Protein AF-A0A354HIX6-F1 (afdb_monomer_lite)

Sequence (74 aa):
MILHSIVSLSDIFCNTDSSPAPAQYRAVNGGIVELENGRVKRLISTDPAMYLDKRYMPYTEFTVKKNAHGPDGR

Structure (mmCIF, N/CA/C/O backbone):
data_AF-A0A354HIX6-F1
#
_entry.id   AF-A0A354HIX6-F1
#
loop_
_atom_site.group_PDB
_atom_site.id
_atom_site.type_symbol
_atom_site.label_atom_id
_atom_site.label_alt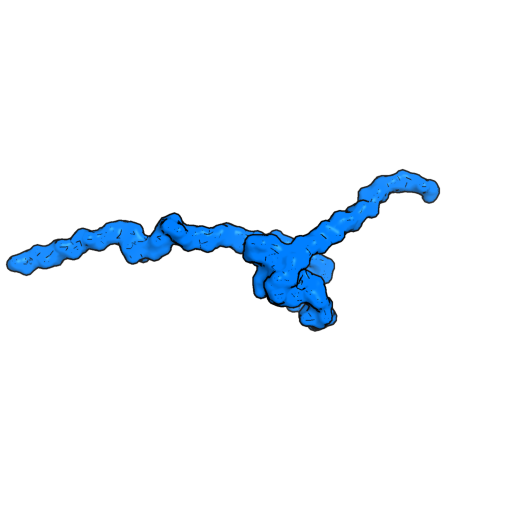_id
_atom_site.label_comp_id
_atom_site.label_asym_id
_atom_site.label_entity_id
_atom_site.label_seq_id
_atom_site.pdbx_PDB_ins_code
_atom_site.Cartn_x
_atom_site.Cartn_y
_atom_site.Cartn_z
_atom_site.occupancy
_atom_site.B_iso_or_equiv
_atom_site.auth_seq_id
_atom_site.auth_comp_id
_atom_site.auth_asym_id
_atom_site.auth_atom_id
_atom_site.pdbx_PDB_model_num
ATOM 1 N N . MET A 1 1 ? -25.901 37.286 34.123 1.00 41.59 1 MET A N 1
ATOM 2 C CA . MET A 1 1 ? -26.095 35.832 33.946 1.00 41.59 1 MET A CA 1
ATOM 3 C C . MET A 1 1 ? -24.980 35.355 33.035 1.00 41.59 1 MET A C 1
ATOM 5 O O . MET A 1 1 ? -24.934 35.797 31.897 1.00 41.59 1 MET A O 1
ATOM 9 N N . ILE A 1 2 ? -24.013 34.603 33.560 1.00 47.09 2 ILE A N 1
ATOM 10 C CA . ILE A 1 2 ? -22.847 34.158 32.785 1.00 47.09 2 ILE A CA 1
ATOM 11 C C . ILE A 1 2 ? -23.064 32.682 32.461 1.00 47.09 2 ILE A C 1
ATOM 13 O O . ILE A 1 2 ? -23.219 31.873 33.371 1.00 47.09 2 ILE A O 1
ATOM 17 N N . LEU A 1 3 ? -23.136 32.350 31.173 1.00 52.12 3 LEU A N 1
ATOM 18 C CA . LEU A 1 3 ? -23.295 30.977 30.707 1.00 52.12 3 LEU A CA 1
ATOM 19 C C . LEU A 1 3 ? -21.911 30.313 30.718 1.00 52.12 3 LEU A C 1
ATOM 21 O O . LEU A 1 3 ? -21.048 30.663 29.916 1.00 52.12 3 LEU A O 1
ATOM 25 N N . HIS A 1 4 ? -21.663 29.402 31.655 1.00 61.72 4 HIS A N 1
ATOM 26 C CA . HIS A 1 4 ? -20.454 28.579 31.648 1.00 61.72 4 HIS A CA 1
ATOM 27 C C . HIS A 1 4 ? -20.753 27.299 30.874 1.00 61.72 4 HIS A C 1
ATOM 29 O O . HIS A 1 4 ? -21.532 26.466 31.329 1.00 61.72 4 HIS A O 1
ATOM 35 N N . SER A 1 5 ? -20.159 27.157 29.690 1.00 62.84 5 SER A N 1
ATOM 36 C CA . SER A 1 5 ? -20.161 25.885 28.965 1.00 62.84 5 SER A CA 1
ATOM 37 C C . SER A 1 5 ? -18.921 25.116 29.402 1.00 62.84 5 SER A C 1
ATOM 39 O O . SER A 1 5 ? -17.807 25.481 29.031 1.00 62.84 5 SER A O 1
ATOM 41 N N . ILE A 1 6 ? -19.099 24.099 30.243 1.00 70.00 6 ILE A N 1
ATOM 42 C CA . ILE A 1 6 ? -18.018 23.175 30.592 1.00 70.00 6 ILE A CA 1
ATOM 43 C C . ILE A 1 6 ? -17.883 22.218 29.411 1.00 70.00 6 ILE A C 1
ATOM 45 O O . ILE A 1 6 ? -18.625 21.247 29.305 1.00 70.00 6 ILE A O 1
ATOM 49 N N . VAL A 1 7 ? -16.985 22.544 28.486 1.00 65.62 7 VAL A N 1
ATOM 50 C CA . VAL A 1 7 ? -16.611 21.644 27.392 1.00 65.62 7 VAL A CA 1
ATOM 51 C C . VAL A 1 7 ? -15.579 20.670 27.947 1.00 65.62 7 VAL A C 1
ATOM 53 O O . VAL A 1 7 ? -14.556 21.098 28.488 1.00 65.62 7 VAL A O 1
ATOM 56 N N . SER A 1 8 ? -15.846 19.368 27.852 1.00 62.91 8 SER A N 1
ATOM 57 C CA . SER A 1 8 ? -14.859 18.363 28.238 1.00 62.91 8 SER A CA 1
ATOM 58 C C . SER A 1 8 ? -13.686 18.410 27.260 1.00 62.91 8 SER A C 1
ATOM 60 O O . SER A 1 8 ? -13.881 18.554 26.054 1.00 62.91 8 SER A O 1
ATOM 62 N N . LEU A 1 9 ? -12.452 18.245 27.746 1.00 62.41 9 LEU A N 1
ATOM 63 C CA . LEU A 1 9 ? -11.275 18.159 26.870 1.00 62.41 9 LEU A CA 1
ATOM 64 C C . LEU A 1 9 ? -11.429 17.040 25.821 1.00 62.41 9 LEU A C 1
ATOM 66 O O . LEU A 1 9 ? -10.935 17.179 24.706 1.00 62.41 9 LEU A O 1
ATOM 70 N N . SER A 1 10 ? -12.166 15.971 26.138 1.00 64.50 10 SER A N 1
ATOM 71 C CA . SER A 1 10 ? -12.497 14.893 25.192 1.00 64.50 10 SER A CA 1
ATOM 72 C C . SER A 1 10 ? -13.294 15.368 23.972 1.00 64.50 10 SER A C 1
ATOM 74 O O . SER A 1 10 ? -13.098 14.840 22.878 1.00 64.50 10 SER A O 1
ATOM 76 N N . ASP A 1 11 ? -14.150 16.377 24.148 1.00 62.91 11 ASP A N 1
ATOM 77 C CA . ASP A 1 11 ? -14.970 16.951 23.075 1.00 62.91 11 ASP A CA 1
ATOM 78 C C . ASP A 1 11 ? -14.136 17.862 22.164 1.00 62.91 11 ASP A C 1
ATOM 80 O O . ASP A 1 11 ? -14.429 18.003 20.980 1.00 62.91 11 ASP A O 1
ATOM 84 N N . ILE A 1 12 ? -13.066 18.454 22.706 1.00 65.19 12 ILE A N 1
ATOM 85 C CA . ILE A 1 12 ? -12.120 19.304 21.969 1.00 65.19 12 ILE A CA 1
ATOM 86 C C . ILE A 1 12 ? -11.150 18.449 21.151 1.00 65.19 12 ILE A C 1
ATOM 88 O O . ILE A 1 12 ? -10.833 18.783 20.011 1.00 65.19 12 ILE A O 1
ATOM 92 N N . PHE A 1 13 ? -10.675 17.344 21.724 1.00 65.31 13 PHE A N 1
ATOM 93 C CA . PHE A 1 13 ? -9.642 16.508 21.114 1.00 65.31 13 PHE A CA 1
ATOM 94 C C . PHE A 1 13 ? -10.182 15.348 20.272 1.00 65.31 13 PHE A C 1
ATOM 96 O O . PHE A 1 13 ? -9.405 14.466 19.923 1.00 65.31 13 PHE A O 1
ATOM 103 N N . CYS A 1 14 ? -11.471 15.365 19.911 1.00 57.22 14 CYS A N 1
ATOM 104 C CA . CYS A 1 14 ? -12.120 14.346 19.083 1.00 57.22 14 CYS A CA 1
ATOM 105 C C . CYS A 1 14 ? -11.756 12.914 19.510 1.00 57.22 14 CYS A C 1
ATOM 107 O O . CYS A 1 14 ? -10.970 12.249 18.845 1.00 57.22 14 CYS A O 1
ATOM 109 N N . ASN A 1 15 ? -12.388 12.429 20.582 1.00 52.06 15 ASN A N 1
ATOM 110 C CA . ASN A 1 15 ? -12.506 11.002 20.897 1.00 52.06 15 ASN A CA 1
ATOM 111 C C . ASN A 1 15 ? -11.194 10.194 20.902 1.00 52.06 15 ASN A C 1
ATOM 113 O O . ASN A 1 15 ? -10.790 9.547 19.935 1.00 52.06 15 ASN A O 1
ATOM 117 N N . THR A 1 16 ? -10.656 10.045 22.106 1.00 53.53 16 THR A N 1
ATOM 118 C CA . THR A 1 16 ? -9.807 8.921 22.519 1.00 53.53 16 THR A CA 1
ATOM 119 C C . THR A 1 16 ? -10.418 7.529 22.276 1.00 53.53 16 THR A C 1
ATOM 121 O O . THR A 1 16 ? -9.679 6.550 22.318 1.00 53.53 16 THR A O 1
ATOM 124 N N . ASP A 1 17 ? -11.716 7.415 21.968 1.00 52.78 17 ASP A N 1
ATOM 125 C CA . ASP A 1 17 ? -12.403 6.135 21.706 1.00 52.78 17 ASP A CA 1
ATOM 126 C C . ASP A 1 17 ? -12.182 5.564 20.299 1.00 52.78 17 ASP A C 1
ATOM 128 O O . ASP A 1 17 ? -12.642 4.471 19.967 1.00 52.78 17 ASP A O 1
ATOM 132 N N . SER A 1 18 ? -11.485 6.285 19.427 1.00 53.16 18 SER A N 1
ATOM 133 C CA . SER A 1 18 ? -11.179 5.808 18.080 1.00 53.16 18 SER A CA 1
ATOM 134 C C . SER A 1 18 ? -9.847 6.373 17.632 1.00 53.16 18 SER A C 1
ATOM 136 O O . SER A 1 18 ? -9.769 7.005 16.585 1.00 53.16 18 SER A O 1
ATOM 138 N N . SER A 1 19 ? -8.782 6.165 18.414 1.00 51.44 19 SER A N 1
ATOM 139 C CA . SER A 1 19 ? -7.444 6.287 17.830 1.00 51.44 19 SER A CA 1
ATOM 140 C C . SER A 1 19 ? -7.411 5.338 16.628 1.00 51.44 19 SER A C 1
ATOM 142 O O . SER A 1 19 ? -7.504 4.124 16.845 1.00 51.44 19 SER A O 1
ATOM 144 N N . PRO A 1 20 ? -7.347 5.833 15.372 1.00 57.94 20 PRO A N 1
ATOM 145 C CA . PRO A 1 20 ? -7.177 4.940 14.241 1.00 57.94 20 PRO A CA 1
ATOM 146 C C . PRO A 1 20 ? -5.912 4.146 14.537 1.00 57.94 20 PRO A C 1
ATOM 148 O O . PRO A 1 20 ? -4.884 4.732 14.892 1.00 57.94 20 PRO A O 1
ATOM 151 N N . ALA A 1 21 ? -6.013 2.815 14.490 1.00 64.06 21 ALA A N 1
ATOM 152 C CA . ALA A 1 21 ? -4.862 1.958 14.724 1.00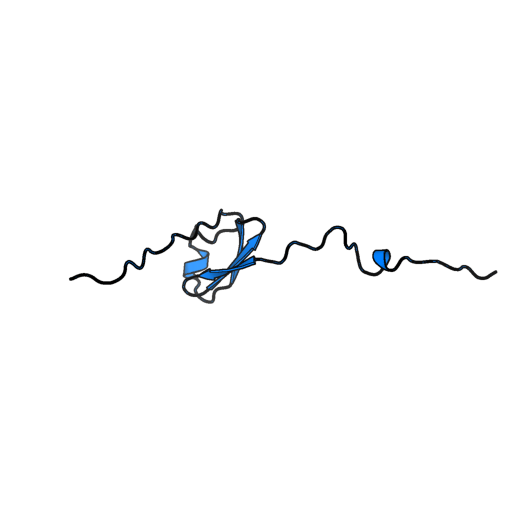 64.06 21 ALA A CA 1
ATOM 153 C C . ALA A 1 21 ? -3.684 2.499 13.896 1.00 64.06 21 ALA A C 1
ATOM 155 O O . ALA A 1 21 ? -3.902 2.907 12.747 1.00 64.06 21 ALA A O 1
ATOM 156 N N . PRO A 1 22 ? -2.467 2.568 14.465 1.00 68.94 22 PRO A N 1
ATOM 157 C CA . PRO A 1 22 ? -1.341 3.179 13.778 1.00 68.94 22 PRO A CA 1
ATOM 158 C C . PRO A 1 22 ? -1.199 2.553 12.392 1.00 68.94 22 PRO A C 1
ATOM 160 O O . PRO A 1 22 ? -1.158 1.326 12.261 1.00 68.94 22 PRO A O 1
ATOM 163 N N . ALA A 1 23 ? -1.172 3.403 11.362 1.00 77.31 23 ALA A N 1
ATOM 164 C CA . ALA A 1 23 ? -1.047 2.959 9.982 1.00 77.31 23 ALA A CA 1
ATOM 165 C C . ALA A 1 23 ? 0.216 2.098 9.847 1.00 77.31 23 ALA A C 1
ATOM 167 O O . ALA A 1 23 ? 1.315 2.512 10.227 1.00 77.31 23 ALA A O 1
ATOM 168 N N . GLN A 1 24 ? 0.055 0.875 9.344 1.00 88.25 24 GLN A N 1
ATOM 169 C CA . GLN A 1 24 ? 1.156 -0.072 9.238 1.00 88.25 24 GLN A CA 1
ATOM 170 C C . GLN A 1 24 ? 1.793 0.057 7.860 1.00 88.25 24 GLN A C 1
ATOM 172 O O . GLN A 1 24 ? 1.166 -0.257 6.857 1.00 88.25 24 GLN A O 1
ATOM 177 N N . TYR A 1 25 ? 3.050 0.484 7.792 1.00 90.06 25 TYR A N 1
ATOM 178 C CA . TYR A 1 25 ? 3.766 0.609 6.523 1.00 90.06 25 TYR A CA 1
ATOM 179 C C . TYR A 1 25 ? 4.722 -0.568 6.313 1.00 90.06 25 TYR A C 1
ATOM 181 O O . TYR A 1 25 ? 5.424 -0.994 7.234 1.00 90.06 25 TYR A O 1
ATOM 189 N N . ARG A 1 26 ? 4.775 -1.098 5.089 1.00 89.00 26 ARG A N 1
ATOM 190 C CA . ARG A 1 26 ? 5.712 -2.154 4.683 1.00 89.00 26 ARG A CA 1
ATOM 191 C C . ARG A 1 26 ? 6.463 -1.748 3.425 1.00 89.00 26 ARG A C 1
ATOM 193 O O . ARG A 1 26 ? 5.851 -1.418 2.414 1.00 89.00 26 ARG A O 1
ATOM 200 N N . ALA A 1 27 ? 7.789 -1.819 3.485 1.00 88.94 27 ALA A N 1
ATOM 201 C CA . ALA A 1 27 ? 8.629 -1.674 2.306 1.00 88.94 27 ALA A CA 1
ATOM 202 C C . ALA A 1 27 ? 8.477 -2.901 1.395 1.00 88.94 27 ALA A C 1
ATOM 204 O O . ALA A 1 27 ? 8.479 -4.044 1.858 1.00 88.94 27 ALA A O 1
ATOM 205 N N . VAL A 1 28 ? 8.349 -2.645 0.101 1.00 88.31 28 VAL A N 1
ATOM 206 C CA . VAL A 1 28 ? 8.290 -3.634 -0.976 1.00 88.31 28 VAL A CA 1
ATOM 207 C C . VAL A 1 28 ? 9.273 -3.227 -2.067 1.00 88.31 28 VAL A C 1
ATOM 209 O O . VAL A 1 28 ? 9.893 -2.168 -1.990 1.00 88.31 28 VAL A O 1
ATOM 212 N N . ASN A 1 29 ? 9.453 -4.075 -3.075 1.00 79.50 29 ASN A N 1
ATOM 213 C CA . ASN A 1 29 ? 10.464 -3.861 -4.102 1.00 79.50 29 ASN A CA 1
ATOM 214 C C . ASN A 1 29 ? 10.165 -2.577 -4.903 1.00 79.50 29 ASN A C 1
ATOM 216 O O . ASN A 1 29 ? 9.305 -2.604 -5.772 1.00 79.50 29 ASN A O 1
ATOM 220 N N . GLY A 1 30 ? 10.826 -1.460 -4.575 1.00 82.25 30 GLY A N 1
ATOM 221 C CA . GLY A 1 30 ? 10.618 -0.162 -5.233 1.00 82.25 30 GLY A CA 1
ATOM 222 C C . GLY A 1 30 ? 9.434 0.674 -4.720 1.00 82.25 30 GLY A C 1
ATOM 223 O O . GLY A 1 30 ? 9.036 1.633 -5.380 1.00 82.25 30 GLY A O 1
ATOM 224 N N . GLY A 1 31 ? 8.853 0.350 -3.560 1.00 89.38 31 GLY A N 1
ATOM 225 C CA . GLY A 1 31 ? 7.721 1.111 -3.020 1.00 89.38 31 GLY A CA 1
ATOM 226 C C . GLY A 1 31 ? 7.402 0.834 -1.553 1.00 89.38 31 GLY A C 1
ATOM 227 O O . GLY A 1 31 ? 8.071 0.054 -0.875 1.00 89.38 31 GLY A O 1
ATOM 228 N N . ILE A 1 32 ? 6.347 1.478 -1.062 1.00 92.38 32 ILE A N 1
ATOM 229 C CA . ILE A 1 32 ? 5.830 1.337 0.300 1.00 92.38 32 ILE A CA 1
ATOM 230 C C . ILE A 1 32 ? 4.334 1.045 0.224 1.00 92.38 32 ILE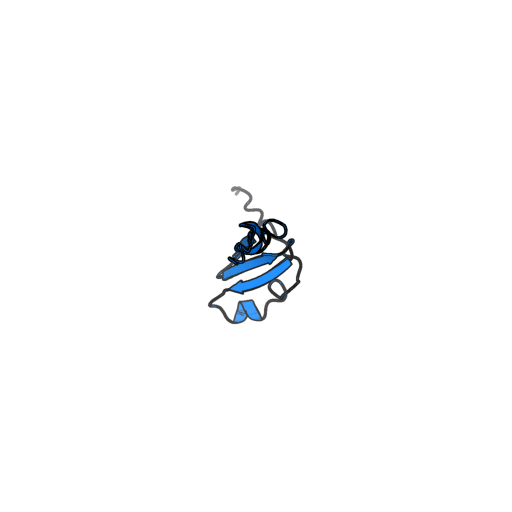 A C 1
ATOM 232 O O . ILE A 1 32 ? 3.585 1.739 -0.460 1.00 92.38 32 ILE A O 1
ATOM 236 N N . VAL A 1 33 ? 3.894 0.022 0.947 1.00 92.25 33 VAL A N 1
ATOM 237 C CA . VAL A 1 33 ? 2.484 -0.334 1.089 1.00 92.25 33 VAL A CA 1
ATOM 238 C C . VAL A 1 33 ? 2.003 0.106 2.464 1.00 92.25 33 VAL A C 1
ATOM 240 O O . VAL A 1 33 ? 2.582 -0.275 3.479 1.00 92.25 33 VAL A O 1
ATOM 243 N N . GLU A 1 34 ? 0.941 0.900 2.490 1.00 92.81 34 GLU A N 1
ATOM 244 C CA . GLU A 1 34 ? 0.170 1.207 3.691 1.00 92.81 34 GLU A CA 1
ATOM 245 C C . GLU A 1 34 ? -0.868 0.102 3.903 1.00 92.81 34 GLU A C 1
ATOM 247 O O . GLU A 1 34 ? -1.611 -0.246 2.980 1.00 92.81 34 GLU A O 1
ATOM 252 N N . LEU A 1 35 ? -0.908 -0.454 5.109 1.00 90.25 35 LEU A N 1
ATOM 253 C CA . LEU A 1 35 ? -1.774 -1.551 5.503 1.00 90.25 35 LEU A CA 1
ATOM 254 C C . LEU A 1 35 ? -2.771 -1.103 6.568 1.00 90.25 35 LEU A C 1
ATOM 256 O O . LEU A 1 35 ? -2.431 -0.394 7.517 1.00 90.25 35 LEU A O 1
ATOM 260 N N . GLU A 1 36 ? -3.989 -1.611 6.439 1.00 88.06 36 GLU A N 1
ATOM 261 C CA . GLU A 1 36 ? -5.072 -1.465 7.403 1.00 88.06 36 GLU A CA 1
ATOM 262 C C . GLU A 1 36 ? -5.650 -2.857 7.663 1.00 88.06 36 GLU A C 1
ATOM 264 O O . GLU A 1 36 ? -6.099 -3.537 6.741 1.00 88.06 36 GLU A O 1
ATOM 269 N N . ASN A 1 37 ? -5.560 -3.332 8.909 1.00 84.62 37 ASN A N 1
ATOM 270 C CA . ASN A 1 37 ? -6.011 -4.674 9.303 1.00 84.62 37 ASN A CA 1
ATOM 271 C C . ASN A 1 37 ? -5.437 -5.8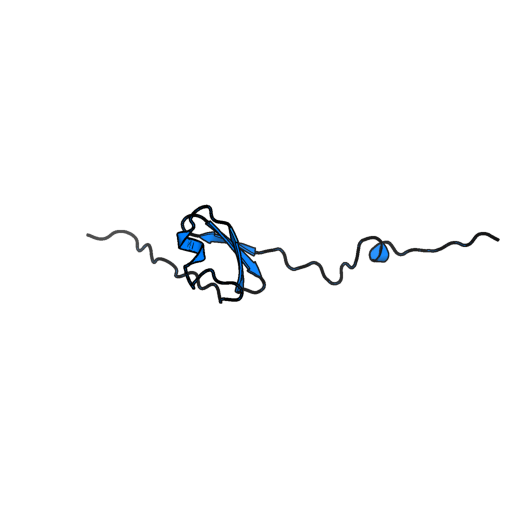12 8.425 1.00 84.62 37 ASN A C 1
ATOM 273 O O . ASN A 1 37 ? -6.141 -6.756 8.074 1.00 84.62 37 ASN A O 1
ATOM 277 N N . GLY A 1 38 ? -4.159 -5.710 8.033 1.00 83.00 38 GLY A N 1
ATOM 278 C CA . GLY A 1 38 ? -3.475 -6.716 7.202 1.00 83.00 38 GLY A CA 1
ATOM 279 C C . GLY A 1 38 ? -3.813 -6.667 5.706 1.00 83.00 38 GLY A C 1
ATOM 280 O O . GLY A 1 38 ? -3.309 -7.486 4.934 1.00 83.00 38 GLY A O 1
ATOM 281 N N . ARG A 1 39 ? -4.628 -5.699 5.277 1.00 88.88 39 ARG A N 1
ATOM 282 C CA . ARG A 1 39 ? -4.984 -5.475 3.873 1.00 88.88 39 ARG A CA 1
ATOM 283 C C . ARG A 1 39 ? -4.319 -4.228 3.326 1.00 88.88 39 ARG A C 1
ATOM 285 O O . ARG A 1 39 ? -4.062 -3.279 4.062 1.00 88.88 39 ARG A O 1
ATOM 292 N N . VAL A 1 40 ? -4.071 -4.221 2.024 1.00 90.81 40 VAL A N 1
ATOM 293 C CA . VAL A 1 40 ? -3.512 -3.067 1.318 1.00 90.81 40 VAL A CA 1
ATOM 294 C C . VAL A 1 40 ? -4.512 -1.915 1.326 1.00 90.81 40 VAL A C 1
ATOM 296 O O . VAL A 1 40 ? -5.607 -2.039 0.792 1.00 90.81 40 VAL A O 1
ATOM 299 N N . LYS A 1 41 ? -4.133 -0.775 1.897 1.00 92.06 41 LYS A N 1
ATOM 300 C CA . LYS A 1 41 ? -4.899 0.474 1.819 1.00 92.06 41 LYS A CA 1
ATOM 301 C C . LYS A 1 41 ? -4.431 1.327 0.646 1.00 92.06 41 LYS A C 1
ATOM 303 O O . LYS A 1 41 ? -5.245 1.811 -0.135 1.00 92.06 41 LYS A O 1
ATOM 308 N N . ARG A 1 42 ? -3.113 1.484 0.501 1.00 91.25 42 ARG A N 1
ATOM 309 C CA . ARG A 1 42 ? -2.495 2.301 -0.551 1.00 91.25 42 ARG A CA 1
ATOM 310 C C . ARG A 1 42 ? -1.096 1.801 -0.900 1.00 91.25 42 ARG A C 1
ATOM 312 O O . ARG A 1 42 ? -0.344 1.396 -0.017 1.00 91.25 42 ARG A O 1
ATOM 319 N N . LEU A 1 43 ? -0.741 1.903 -2.179 1.00 93.00 43 LEU A N 1
ATOM 320 C CA . LEU A 1 43 ? 0.625 1.750 -2.676 1.00 93.00 43 LEU A CA 1
ATOM 321 C C . LEU A 1 43 ? 1.233 3.129 -2.964 1.00 93.00 43 LEU A C 1
ATOM 323 O O . LEU A 1 43 ? 0.645 3.945 -3.675 1.00 93.00 43 LEU A O 1
ATOM 327 N N . ILE A 1 44 ? 2.430 3.360 -2.436 1.00 93.38 44 ILE A N 1
ATOM 328 C CA . ILE A 1 44 ? 3.263 4.532 -2.698 1.00 93.38 44 ILE A CA 1
ATOM 329 C C . ILE A 1 44 ? 4.496 4.033 -3.454 1.00 93.38 44 ILE A C 1
ATOM 331 O O . ILE A 1 44 ? 5.373 3.402 -2.865 1.00 93.38 44 ILE A O 1
ATOM 335 N N . SER A 1 45 ? 4.558 4.270 -4.761 1.00 92.06 45 SER A N 1
ATOM 336 C CA . SER A 1 45 ? 5.702 3.890 -5.591 1.00 92.06 45 SER A CA 1
ATOM 337 C C . SER A 1 45 ? 5.921 4.905 -6.709 1.00 92.06 45 SER A C 1
ATOM 339 O O . SER A 1 45 ? 4.993 5.583 -7.142 1.00 92.06 45 SER A O 1
ATOM 341 N N . THR A 1 46 ? 7.163 5.003 -7.175 1.00 91.69 46 THR A N 1
ATOM 342 C CA . THR A 1 46 ? 7.524 5.744 -8.388 1.00 91.69 46 THR A CA 1
ATOM 343 C C . THR A 1 46 ? 7.527 4.863 -9.640 1.00 91.69 46 THR A C 1
ATOM 345 O O . THR A 1 46 ? 7.718 5.390 -10.730 1.00 91.69 46 THR A O 1
ATOM 348 N N . ASP A 1 47 ? 7.332 3.546 -9.510 1.00 90.94 47 ASP A N 1
ATOM 349 C CA . ASP A 1 47 ? 7.269 2.602 -10.628 1.00 90.94 47 ASP A CA 1
ATOM 350 C C . ASP A 1 47 ? 5.804 2.338 -11.046 1.00 90.94 47 ASP A C 1
ATOM 352 O O . ASP A 1 47 ? 5.048 1.710 -10.293 1.00 90.94 47 ASP A O 1
ATOM 356 N N . PRO A 1 48 ? 5.377 2.766 -12.254 1.00 89.69 48 PRO A N 1
ATOM 357 C CA . PRO A 1 48 ? 4.028 2.527 -12.765 1.00 89.69 48 PRO A CA 1
ATOM 358 C C . PRO A 1 48 ? 3.655 1.044 -12.861 1.00 89.69 48 PRO A C 1
ATOM 360 O O . PRO A 1 48 ? 2.484 0.699 -12.696 1.00 89.69 48 PRO A O 1
ATOM 363 N N . ALA A 1 49 ? 4.624 0.155 -13.105 1.00 90.88 49 ALA A N 1
ATOM 364 C CA . ALA A 1 49 ? 4.359 -1.274 -13.242 1.00 90.88 49 ALA A CA 1
ATOM 365 C C . ALA A 1 49 ? 3.822 -1.881 -11.936 1.00 90.88 49 ALA A C 1
ATOM 367 O O . ALA A 1 49 ? 3.002 -2.800 -11.974 1.00 90.88 49 ALA A O 1
ATOM 368 N N . MET A 1 50 ? 4.208 -1.333 -10.778 1.00 90.00 50 MET A N 1
ATOM 369 C CA . MET A 1 50 ? 3.718 -1.801 -9.481 1.00 90.00 50 MET A CA 1
ATOM 370 C C . MET A 1 50 ? 2.224 -1.528 -9.275 1.00 90.00 50 MET A C 1
ATOM 372 O O . MET A 1 50 ? 1.553 -2.309 -8.606 1.00 90.00 50 MET A O 1
ATOM 376 N N . TYR A 1 51 ? 1.677 -0.468 -9.876 1.00 89.62 51 TYR A N 1
ATOM 377 C CA . TYR A 1 51 ? 0.240 -0.170 -9.812 1.00 89.62 51 TYR A CA 1
ATOM 378 C C . TYR A 1 51 ? -0.610 -1.147 -10.637 1.00 89.62 51 TYR A C 1
ATOM 380 O O . TYR A 1 51 ? -1.817 -1.245 -10.421 1.00 89.62 51 TYR A O 1
ATOM 388 N N . LEU A 1 52 ? 0.013 -1.883 -11.562 1.00 91.19 52 LEU A N 1
ATOM 389 C CA . LEU A 1 52 ? -0.633 -2.932 -12.353 1.00 91.19 52 LEU A CA 1
ATOM 390 C C . LEU A 1 52 ? -0.556 -4.309 -11.673 1.00 91.19 52 LEU A C 1
ATOM 392 O O . LEU A 1 52 ? -1.232 -5.250 -12.096 1.00 91.19 52 LEU A O 1
AT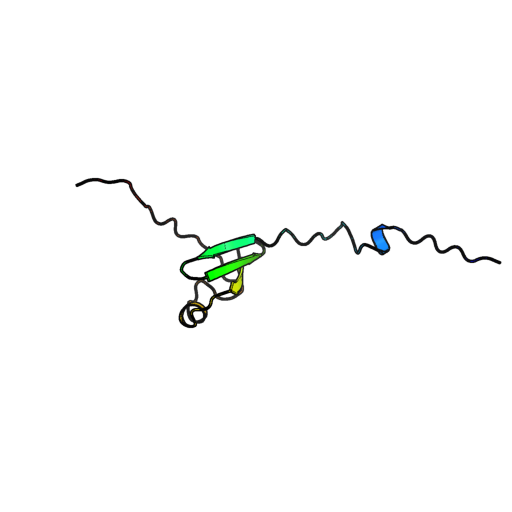OM 396 N N . ASP A 1 53 ? 0.255 -4.450 -10.621 1.00 90.12 53 ASP A N 1
ATOM 397 C CA . ASP A 1 53 ? 0.405 -5.704 -9.894 1.00 90.12 53 ASP A CA 1
ATOM 398 C C . ASP A 1 53 ? -0.772 -5.925 -8.934 1.00 90.12 53 ASP A C 1
ATOM 400 O O . ASP A 1 53 ? -0.996 -5.176 -7.979 1.00 90.12 53 ASP A O 1
ATOM 404 N N . LYS A 1 54 ? -1.497 -7.027 -9.150 1.00 90.38 54 LYS A N 1
ATOM 405 C CA . LYS A 1 54 ? -2.654 -7.428 -8.337 1.00 90.38 54 LYS A CA 1
ATOM 406 C C . LYS A 1 54 ? -2.327 -7.567 -6.847 1.00 90.38 54 LYS A C 1
ATOM 408 O O . LYS A 1 54 ? -3.219 -7.428 -6.018 1.00 90.38 54 LYS A O 1
ATOM 413 N N . ARG A 1 55 ? -1.062 -7.816 -6.490 1.00 88.56 55 ARG A N 1
ATOM 414 C CA . ARG A 1 55 ? -0.606 -7.948 -5.095 1.00 88.56 55 ARG A CA 1
ATOM 415 C C . ARG A 1 55 ? -0.711 -6.654 -4.290 1.00 88.56 55 ARG A C 1
ATOM 417 O O . ARG A 1 55 ? -0.770 -6.716 -3.066 1.00 88.56 55 ARG A O 1
ATOM 424 N N . TYR A 1 56 ? -0.715 -5.503 -4.959 1.00 89.94 56 TYR A N 1
ATOM 425 C CA . TYR A 1 56 ? -0.781 -4.186 -4.324 1.00 89.94 56 TYR A CA 1
ATOM 426 C C . TYR A 1 56 ? -2.124 -3.485 -4.560 1.00 89.94 56 TYR A C 1
ATOM 428 O O . TYR A 1 56 ? -2.258 -2.296 -4.270 1.00 89.94 56 TYR A O 1
ATOM 436 N N . MET A 1 57 ? -3.128 -4.206 -5.070 1.00 90.62 57 MET A N 1
ATOM 437 C CA . MET A 1 57 ? -4.467 -3.652 -5.241 1.00 90.62 57 MET A CA 1
ATOM 438 C C . MET A 1 57 ? -5.111 -3.352 -3.880 1.00 90.62 57 MET A C 1
ATOM 440 O O . MET A 1 57 ? -4.954 -4.150 -2.948 1.00 90.62 57 MET A O 1
ATOM 444 N N . PRO A 1 58 ? -5.880 -2.255 -3.759 1.00 89.69 58 PRO A N 1
ATOM 445 C CA . PRO A 1 58 ? -6.605 -1.932 -2.537 1.00 89.69 58 PRO A CA 1
ATOM 446 C C . PRO A 1 58 ? -7.458 -3.102 -2.036 1.00 89.69 58 PRO A C 1
ATOM 448 O O . PRO A 1 58 ? -8.059 -3.831 -2.822 1.00 89.69 58 PRO A O 1
ATOM 451 N N . TYR A 1 59 ? -7.507 -3.266 -0.718 1.00 88.50 59 TYR A N 1
ATOM 452 C CA . TYR A 1 59 ? -8.217 -4.307 0.027 1.00 88.50 59 TYR A CA 1
ATOM 453 C C . TYR A 1 59 ? -7.739 -5.746 -0.197 1.00 88.50 59 TYR A C 1
ATOM 455 O O . TYR A 1 59 ? -8.325 -6.675 0.360 1.00 88.50 59 TYR A O 1
ATOM 463 N N . THR A 1 60 ? -6.646 -5.942 -0.933 1.00 90.94 60 THR A N 1
ATOM 464 C CA . THR A 1 60 ? -6.017 -7.258 -1.087 1.00 90.94 60 THR A CA 1
ATOM 465 C C . THR A 1 60 ? -5.297 -7.654 0.199 1.00 90.94 60 THR A C 1
ATOM 467 O O . THR A 1 60 ? -4.693 -6.810 0.866 1.00 90.94 60 THR A O 1
ATOM 470 N N . GLU A 1 61 ? -5.343 -8.937 0.559 1.00 88.94 61 GLU A N 1
ATOM 471 C CA . GLU A 1 61 ? -4.567 -9.460 1.685 1.00 88.94 61 GLU A CA 1
ATOM 472 C C . GLU A 1 61 ? -3.072 -9.417 1.368 1.00 88.94 61 GLU A C 1
ATOM 474 O O . GLU A 1 61 ? -2.606 -9.966 0.366 1.00 88.94 61 GLU A O 1
ATOM 479 N N . PHE A 1 62 ? -2.302 -8.752 2.229 1.00 84.31 62 PHE A N 1
ATOM 480 C CA . PHE A 1 62 ? -0.878 -8.579 1.995 1.00 84.31 62 PHE A CA 1
ATOM 481 C C . PHE A 1 62 ? -0.090 -9.765 2.555 1.00 84.31 62 PHE A C 1
ATOM 483 O O . PHE A 1 62 ? 0.307 -9.789 3.721 1.00 84.31 62 PHE A O 1
ATOM 490 N N . THR A 1 63 ? 0.162 -10.771 1.716 1.00 79.88 63 THR A N 1
ATOM 491 C CA . THR A 1 63 ? 1.020 -11.902 2.087 1.00 79.88 63 THR A CA 1
ATOM 492 C C . THR A 1 63 ? 2.481 -11.585 1.778 1.00 79.88 63 THR A C 1
ATOM 494 O O . THR A 1 63 ? 2.907 -11.592 0.620 1.00 79.88 63 THR A O 1
ATOM 497 N N . VAL A 1 64 ? 3.293 -11.363 2.815 1.00 65.50 64 VAL A N 1
ATOM 498 C CA . VAL A 1 64 ? 4.752 -11.340 2.652 1.00 65.50 64 VAL A CA 1
ATOM 499 C C . VAL A 1 64 ? 5.197 -12.766 2.355 1.00 65.50 64 VAL A C 1
ATOM 501 O O . VAL A 1 64 ? 5.312 -13.592 3.262 1.00 65.50 64 VAL A O 1
ATOM 504 N N . LYS A 1 65 ? 5.467 -13.078 1.084 1.00 59.62 65 LYS A N 1
ATOM 505 C CA . LYS A 1 65 ? 6.266 -14.263 0.770 1.00 59.62 65 LYS A CA 1
ATOM 506 C C . LYS A 1 65 ? 7.647 -14.015 1.366 1.00 59.62 65 LYS A C 1
ATOM 508 O O . LYS A 1 65 ? 8.409 -13.200 0.855 1.00 59.62 65 LYS A O 1
ATOM 513 N N . LYS A 1 66 ? 7.929 -14.665 2.497 1.00 47.53 66 LYS A N 1
ATOM 514 C CA . LYS A 1 66 ? 9.269 -14.753 3.075 1.00 47.53 66 LYS A CA 1
ATOM 515 C C . LYS A 1 66 ? 10.141 -15.344 1.969 1.00 47.53 66 LYS A C 1
ATOM 517 O O . LYS A 1 66 ? 10.044 -16.536 1.692 1.00 47.53 66 LYS A O 1
ATOM 522 N N . ASN A 1 67 ? 10.930 -14.518 1.288 1.00 45.88 67 ASN A N 1
ATOM 523 C CA . ASN A 1 67 ? 12.009 -15.053 0.476 1.00 45.88 67 ASN A CA 1
ATOM 524 C C . ASN A 1 67 ? 12.905 -15.790 1.468 1.00 45.88 67 ASN A C 1
ATOM 526 O O . ASN A 1 67 ? 13.498 -15.172 2.352 1.00 45.88 67 ASN A O 1
ATOM 530 N N . ALA A 1 68 ? 12.901 -17.118 1.385 1.00 45.06 68 ALA A N 1
ATOM 531 C CA . ALA A 1 68 ? 13.870 -17.955 2.054 1.00 45.06 68 ALA A CA 1
ATOM 532 C C . ALA A 1 68 ? 15.234 -17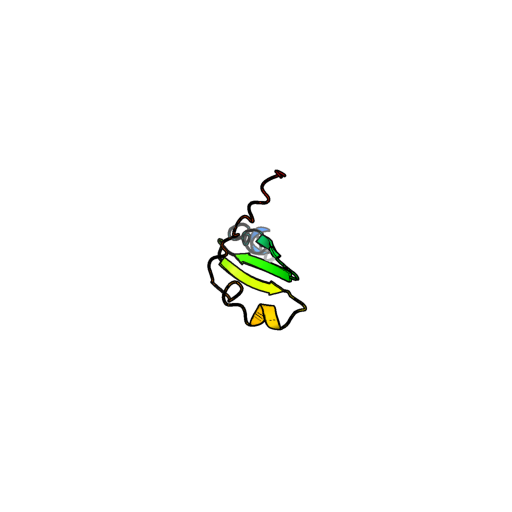.591 1.464 1.00 45.06 68 ALA A C 1
ATOM 534 O O . ALA A 1 68 ? 15.671 -18.163 0.471 1.00 45.06 68 ALA A O 1
ATOM 535 N N . HIS A 1 69 ? 15.881 -16.585 2.045 1.00 42.69 69 HIS A N 1
ATOM 536 C CA . HIS A 1 69 ? 17.318 -16.434 1.943 1.00 42.69 69 HIS A CA 1
ATOM 537 C C . HIS A 1 69 ? 17.893 -17.532 2.841 1.00 42.69 69 HIS A C 1
ATOM 539 O O . HIS A 1 69 ? 18.143 -17.330 4.028 1.00 42.69 69 HIS A O 1
ATOM 545 N N . GLY A 1 70 ? 17.917 -18.754 2.303 1.00 38.75 70 GLY A N 1
ATOM 546 C CA . GLY A 1 70 ? 18.712 -19.826 2.878 1.00 38.75 70 GLY A CA 1
ATOM 547 C C . GLY A 1 70 ? 20.180 -19.399 2.815 1.00 38.75 70 GLY A C 1
ATOM 548 O O . GLY A 1 70 ? 20.580 -18.835 1.794 1.00 38.75 70 GLY A O 1
ATOM 549 N N . PRO A 1 71 ? 20.962 -19.596 3.887 1.00 51.16 71 PRO A N 1
ATOM 550 C CA . PRO A 1 71 ? 22.393 -19.370 3.822 1.00 51.16 71 PRO A CA 1
ATOM 551 C C . PRO A 1 71 ? 23.033 -20.447 2.933 1.00 51.16 71 PRO A C 1
ATOM 553 O O . PRO A 1 71 ? 22.549 -21.577 2.882 1.00 51.16 71 PRO A O 1
ATOM 556 N N . ASP A 1 72 ? 24.079 -20.032 2.224 1.00 51.03 72 ASP A N 1
ATOM 557 C CA . ASP A 1 72 ? 25.145 -20.776 1.542 1.00 51.03 72 ASP A CA 1
ATOM 558 C C . ASP A 1 72 ? 25.106 -22.313 1.493 1.00 51.03 72 ASP A C 1
ATOM 560 O O . ASP A 1 72 ? 24.980 -23.006 2.504 1.00 51.03 72 ASP A O 1
ATOM 564 N N . GLY A 1 73 ? 25.431 -22.856 0.313 1.00 46.34 73 GLY A N 1
ATOM 565 C CA . GLY A 1 73 ? 25.966 -24.214 0.231 1.00 46.34 73 GLY A CA 1
ATOM 566 C C . GLY A 1 73 ? 26.041 -24.822 -1.166 1.00 46.34 73 GLY A C 1
ATOM 567 O O . GLY A 1 73 ? 25.236 -25.705 -1.467 1.00 46.34 73 GLY A O 1
ATOM 568 N N . ARG A 1 74 ? 27.024 -24.405 -1.980 1.00 40.66 74 ARG A N 1
ATOM 569 C CA . ARG A 1 74 ? 27.924 -25.275 -2.774 1.00 40.66 74 ARG A CA 1
ATOM 570 C C . ARG A 1 74 ? 28.910 -24.470 -3.610 1.00 40.66 74 ARG A C 1
ATOM 572 O O . ARG A 1 74 ? 28.464 -23.508 -4.267 1.00 40.66 74 ARG A O 1
#

Foldseek 3Di:
DDDDDPDDVCNVVPDPPCPPDPFDWDDDDQWIFTDDPQFGQDIGGPDPVVVVDPCNDGRHRNDPPPPPPPDDDD

pLDDT: mean 73.96, std 17.85, range [38.75, 93.38]

Radius of gyration: 21.56 Å; chains: 1; bounding box: 54×61×47 Å

Secondary structure (DSSP, 8-state):
--------HHHHTT-GGG-PPPPEEEEETTEEEEEETTEEEEEEES-HHHHT-GGGSTT-B-------------